Protein AF-A0A1V0ABY1-F1 (afdb_monomer)

Mean predicted aligned error: 10.03 Å

Structure (mmCIF, N/CA/C/O backbone):
data_AF-A0A1V0ABY1-F1
#
_entry.id   AF-A0A1V0ABY1-F1
#
loop_
_atom_site.group_PDB
_atom_site.id
_atom_site.type_symbol
_atom_site.label_atom_id
_atom_site.label_alt_id
_atom_site.label_comp_id
_atom_site.label_asym_id
_atom_site.label_entity_id
_atom_site.label_seq_id
_atom_site.pdbx_PDB_ins_code
_atom_site.Cartn_x
_atom_site.Cartn_y
_atom_site.Cartn_z
_atom_site.occupancy
_atom_site.B_iso_or_equiv
_atom_site.auth_seq_id
_atom_site.auth_comp_id
_atom_site.auth_asym_id
_atom_site.auth_atom_id
_atom_site.pdbx_PDB_model_num
ATOM 1 N N . MET A 1 1 ? -19.036 5.424 45.067 1.00 46.88 1 MET A N 1
ATOM 2 C CA . MET A 1 1 ? -17.657 5.219 44.565 1.00 46.88 1 MET A CA 1
ATOM 3 C C . MET A 1 1 ? -17.856 4.577 43.217 1.00 46.88 1 MET A C 1
ATOM 5 O O . MET A 1 1 ? -17.833 3.362 4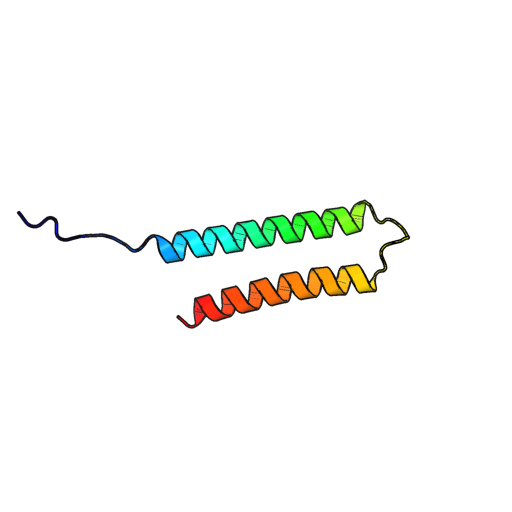3.106 1.00 46.88 1 MET A O 1
ATOM 9 N N . ASP A 1 2 ? -18.200 5.412 42.246 1.00 47.44 2 ASP A N 1
ATOM 10 C CA . ASP A 1 2 ? -18.795 4.996 40.979 1.00 47.44 2 ASP A CA 1
ATOM 11 C C . ASP A 1 2 ? -17.881 5.521 39.871 1.00 47.44 2 ASP A C 1
ATOM 13 O O . ASP A 1 2 ? -18.209 6.435 39.121 1.00 47.44 2 ASP A O 1
ATOM 17 N N . GLU A 1 3 ? -16.662 4.983 39.851 1.00 49.19 3 GLU A N 1
ATOM 18 C CA . GLU A 1 3 ? -15.684 5.154 38.772 1.00 49.19 3 GLU A CA 1
ATOM 19 C C . GLU A 1 3 ? -15.857 4.011 37.763 1.00 49.19 3 GLU A C 1
ATOM 21 O O . GLU A 1 3 ? -14.938 3.250 37.454 1.00 49.19 3 GLU A O 1
ATOM 26 N N . GLU A 1 4 ? -17.089 3.845 37.283 1.00 50.06 4 GLU A N 1
ATOM 27 C CA . GLU A 1 4 ? -17.461 2.802 36.337 1.00 50.06 4 GLU A CA 1
ATOM 28 C C . GLU A 1 4 ? -16.951 3.182 34.936 1.00 50.06 4 GLU A C 1
ATOM 30 O O . GLU A 1 4 ? -17.607 3.852 34.147 1.00 50.06 4 GLU A O 1
ATOM 35 N 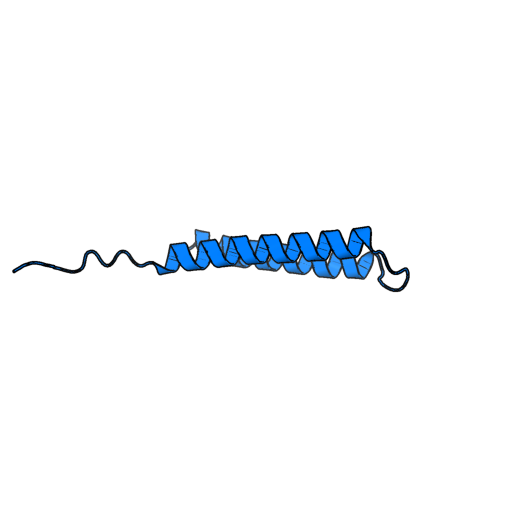N . GLN A 1 5 ? -15.689 2.821 34.685 1.00 49.31 5 GLN A N 1
ATOM 36 C CA . GLN A 1 5 ? -15.110 2.466 33.387 1.00 49.31 5 GLN A CA 1
ATOM 37 C C . GLN A 1 5 ? -15.651 3.234 32.165 1.00 49.31 5 GLN A C 1
ATOM 39 O O . GLN A 1 5 ? -16.220 2.656 31.240 1.00 49.31 5 GLN A O 1
ATOM 44 N N . ALA A 1 6 ? -15.296 4.514 32.049 1.00 49.88 6 ALA A N 1
ATOM 45 C CA . ALA A 1 6 ? -15.231 5.210 30.759 1.00 49.88 6 ALA A CA 1
ATOM 46 C C . ALA A 1 6 ? -14.028 4.714 29.917 1.00 49.88 6 ALA A C 1
ATOM 48 O O . ALA A 1 6 ? -13.235 5.493 29.389 1.00 49.88 6 ALA A O 1
ATOM 49 N N . GLY A 1 7 ? -13.855 3.393 29.816 1.00 50.38 7 GLY A N 1
ATOM 50 C CA . GLY A 1 7 ? -12.831 2.727 29.016 1.00 50.38 7 GLY A CA 1
ATOM 51 C C . GLY A 1 7 ? -13.215 2.731 27.541 1.00 50.38 7 GLY A C 1
ATOM 52 O O . GLY A 1 7 ? -13.484 1.677 26.968 1.00 50.38 7 GLY A O 1
ATOM 53 N N . GLY A 1 8 ? -13.275 3.919 26.931 1.00 56.94 8 GLY A N 1
ATOM 54 C CA . GLY A 1 8 ? -13.455 4.080 25.491 1.00 56.94 8 GLY A CA 1
ATOM 55 C C . GLY A 1 8 ? -12.393 3.259 24.768 1.00 56.94 8 GLY A C 1
ATOM 56 O O . GLY A 1 8 ? -11.200 3.533 24.878 1.00 56.94 8 GLY A O 1
ATOM 57 N N . THR A 1 9 ? -12.813 2.184 24.107 1.00 64.25 9 THR A N 1
ATOM 58 C CA . THR A 1 9 ? -11.905 1.183 23.552 1.00 64.25 9 THR A CA 1
ATOM 59 C C . THR A 1 9 ? -10.957 1.866 22.564 1.00 64.25 9 THR A C 1
ATOM 61 O O . THR A 1 9 ? -11.390 2.343 21.526 1.00 64.25 9 THR A O 1
ATOM 64 N N . ILE A 1 10 ? -9.660 1.929 22.877 1.00 73.06 10 ILE A N 1
ATOM 65 C CA . ILE A 1 10 ? -8.620 2.608 22.066 1.00 73.06 10 ILE A CA 1
ATOM 66 C C . ILE A 1 10 ? -8.364 1.852 20.741 1.00 73.06 10 ILE A C 1
ATOM 68 O O . ILE A 1 10 ? -7.744 2.348 19.802 1.00 73.06 10 ILE A O 1
ATOM 72 N N . TRP A 1 11 ? -8.881 0.629 20.643 1.00 78.19 11 TRP A N 1
ATOM 73 C CA . TRP A 1 11 ? -8.691 -0.307 19.540 1.00 78.19 11 TRP A CA 1
ATOM 74 C C . TRP A 1 11 ? -9.021 0.234 18.135 1.00 78.19 11 TRP A C 1
ATOM 76 O O . TRP A 1 11 ? -8.212 0.020 17.227 1.00 78.19 11 TRP A O 1
ATOM 86 N N . PRO A 1 12 ? -10.136 0.961 17.906 1.00 80.56 12 PRO A N 1
ATOM 87 C CA . PRO A 1 12 ? -10.443 1.526 16.596 1.00 80.56 12 PRO A CA 1
ATOM 88 C C . PRO A 1 12 ? -9.432 2.603 16.200 1.00 80.56 12 PRO A C 1
ATOM 90 O O . PRO A 1 12 ? -8.993 2.628 15.055 1.00 80.56 12 PRO A O 1
ATOM 93 N N . ALA A 1 13 ? -9.011 3.443 17.153 1.00 84.25 13 ALA A N 1
ATOM 94 C CA . ALA A 1 13 ? -8.024 4.491 16.915 1.00 84.25 13 ALA A CA 1
ATOM 95 C C . ALA A 1 13 ? -6.649 3.899 16.568 1.00 84.25 13 ALA A C 1
ATOM 97 O O . ALA A 1 13 ? -6.034 4.314 15.589 1.00 84.25 13 ALA A O 1
ATOM 98 N N . VAL A 1 14 ? -6.202 2.874 17.302 1.00 86.12 14 VAL A N 1
ATOM 99 C CA . VAL A 1 14 ? -4.934 2.174 17.025 1.00 86.12 14 VAL A CA 1
ATOM 100 C C . VAL A 1 14 ? -4.950 1.519 15.643 1.00 86.12 14 VAL A C 1
ATOM 102 O O . VAL A 1 14 ? -4.004 1.690 14.876 1.00 86.12 14 VAL A O 1
ATOM 105 N N . ARG A 1 15 ? -6.033 0.819 15.274 1.00 82.44 15 ARG A N 1
ATOM 106 C CA . ARG A 1 15 ? -6.168 0.228 13.929 1.00 82.44 15 ARG A CA 1
ATOM 107 C C . ARG A 1 15 ? -6.135 1.275 12.820 1.00 82.44 15 ARG A C 1
ATOM 109 O O . ARG A 1 15 ? -5.506 1.042 11.792 1.00 82.44 15 ARG A O 1
ATOM 116 N N . LEU A 1 16 ? -6.778 2.422 13.027 1.00 85.44 16 LEU A N 1
ATOM 117 C CA . LEU A 1 16 ? -6.795 3.512 12.052 1.00 85.44 16 LEU A CA 1
ATOM 118 C C . LEU A 1 16 ? -5.389 4.103 11.868 1.00 85.44 16 LEU A C 1
ATOM 120 O O . LEU A 1 16 ? -4.943 4.284 10.738 1.00 85.44 16 LEU A O 1
ATOM 124 N N . VAL A 1 17 ? -4.646 4.303 12.960 1.00 90.00 17 VAL A N 1
ATOM 125 C CA . VAL A 1 17 ? -3.237 4.723 12.904 1.00 90.00 17 VAL A CA 1
ATOM 126 C C . VAL A 1 17 ? -2.388 3.706 12.136 1.00 90.00 17 VAL A C 1
ATOM 128 O O . VAL A 1 17 ? -1.619 4.103 11.265 1.00 90.00 17 VAL A O 1
ATOM 131 N N . ILE A 1 18 ? -2.560 2.403 12.388 1.00 89.69 18 ILE A N 1
ATOM 132 C CA . ILE A 1 18 ? -1.838 1.344 11.662 1.00 89.69 18 ILE A CA 1
ATOM 133 C C . ILE A 1 18 ? -2.137 1.401 10.160 1.00 89.69 18 ILE A C 1
ATOM 135 O O . ILE A 1 18 ? -1.211 1.322 9.358 1.00 89.69 18 ILE A O 1
ATOM 139 N N . LEU A 1 19 ? -3.401 1.586 9.768 1.00 87.50 19 LEU A N 1
ATOM 140 C CA . LEU A 1 19 ? -3.796 1.728 8.362 1.00 87.50 19 LEU A CA 1
ATOM 141 C C . LEU A 1 19 ? -3.136 2.936 7.691 1.00 87.50 19 LEU A C 1
ATOM 143 O O . LEU A 1 19 ? -2.640 2.826 6.570 1.00 87.50 19 LEU A O 1
ATOM 147 N N . VAL A 1 20 ? -3.097 4.077 8.383 1.00 88.94 20 VAL A N 1
ATOM 148 C CA . VAL A 1 20 ? -2.448 5.296 7.879 1.00 88.94 20 VAL A CA 1
ATOM 149 C C . VAL A 1 20 ? -0.946 5.073 7.703 1.00 88.94 20 VAL A C 1
ATOM 151 O O . VAL A 1 20 ? -0.407 5.377 6.639 1.00 88.94 20 VAL A O 1
ATOM 154 N N . VAL A 1 21 ? -0.277 4.493 8.703 1.00 92.00 21 VAL A N 1
ATOM 155 C CA . VAL A 1 21 ? 1.160 4.186 8.640 1.00 92.00 21 VAL A CA 1
ATOM 156 C C . VAL A 1 21 ? 1.454 3.185 7.523 1.00 92.00 21 VAL A C 1
ATOM 158 O O . VAL A 1 21 ? 2.373 3.405 6.737 1.00 92.00 21 VAL A O 1
ATOM 161 N N . ALA A 1 22 ? 0.652 2.127 7.391 1.00 88.25 22 ALA A N 1
ATOM 162 C CA . ALA A 1 22 ? 0.796 1.144 6.321 1.00 88.25 22 ALA A CA 1
ATOM 163 C C . ALA A 1 22 ? 0.668 1.793 4.934 1.00 88.25 22 ALA A C 1
ATOM 165 O O . ALA A 1 22 ? 1.486 1.522 4.056 1.00 88.25 22 ALA A O 1
ATOM 166 N N . GLY A 1 23 ? -0.299 2.699 4.753 1.00 88.94 23 GLY A N 1
ATOM 167 C CA . GLY A 1 23 ? -0.457 3.480 3.52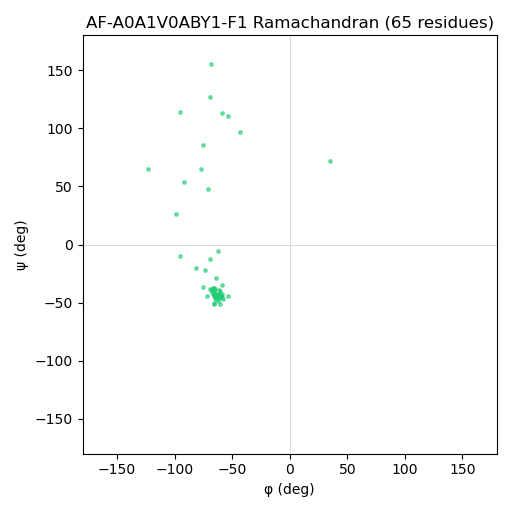5 1.00 88.94 23 GLY A CA 1
ATOM 168 C C . GLY A 1 23 ? 0.742 4.378 3.220 1.00 88.94 23 GLY A C 1
ATOM 169 O O . GLY A 1 23 ? 1.211 4.406 2.083 1.00 88.94 23 GLY A O 1
ATOM 170 N N . MET A 1 24 ? 1.284 5.064 4.231 1.00 91.69 24 MET A N 1
ATOM 171 C CA . MET A 1 24 ? 2.485 5.894 4.075 1.00 91.69 24 MET A CA 1
ATOM 172 C C . MET A 1 24 ? 3.708 5.066 3.673 1.00 91.69 24 MET A C 1
ATOM 174 O O . MET A 1 24 ? 4.426 5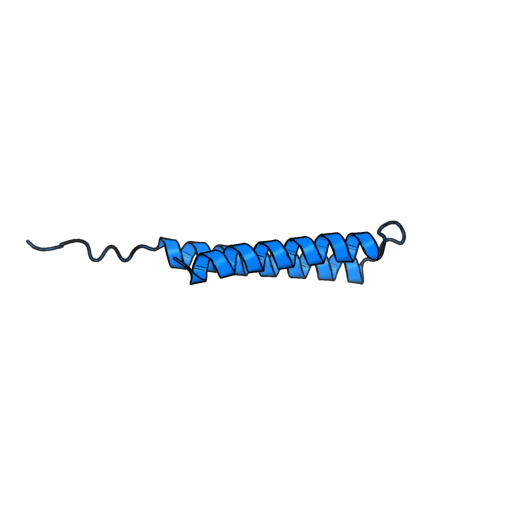.448 2.751 1.00 91.69 24 MET A O 1
ATOM 178 N N . VAL A 1 25 ? 3.931 3.919 4.324 1.00 90.62 25 VAL A N 1
ATOM 179 C CA . VAL A 1 25 ? 5.046 3.015 4.005 1.00 90.62 25 VAL A CA 1
ATOM 180 C C . VAL A 1 25 ? 4.918 2.491 2.575 1.00 90.62 25 VAL A C 1
ATOM 182 O O . VAL A 1 25 ? 5.873 2.595 1.808 1.00 90.62 25 VAL A O 1
ATOM 185 N N . LEU A 1 26 ? 3.737 2.000 2.185 1.00 88.38 26 LEU A N 1
ATOM 186 C CA . LEU A 1 26 ? 3.470 1.531 0.821 1.00 88.38 26 LEU A CA 1
ATOM 187 C C . LEU A 1 26 ? 3.716 2.621 -0.225 1.00 88.38 26 LEU A C 1
ATOM 189 O O . LEU A 1 26 ? 4.393 2.371 -1.221 1.00 88.38 26 LEU A O 1
ATOM 193 N N . GLY A 1 27 ? 3.209 3.833 0.014 1.00 87.56 27 GLY A N 1
ATOM 194 C CA . GLY A 1 27 ? 3.415 4.972 -0.877 1.00 87.56 27 GLY A CA 1
ATOM 195 C C . GLY A 1 27 ? 4.891 5.338 -1.024 1.00 87.56 27 GLY A C 1
ATOM 196 O O . GLY A 1 27 ? 5.359 5.563 -2.138 1.00 87.56 27 GLY A O 1
ATOM 197 N N . ASN A 1 28 ? 5.643 5.333 0.077 1.00 88.94 28 ASN A N 1
ATOM 198 C CA . ASN A 1 28 ? 7.066 5.657 0.063 1.00 88.94 28 ASN A CA 1
ATOM 199 C C . ASN A 1 28 ? 7.900 4.589 -0.665 1.00 88.94 28 ASN A C 1
ATOM 201 O O . ASN A 1 28 ? 8.808 4.922 -1.427 1.00 88.94 28 ASN A O 1
ATOM 205 N N . VAL A 1 29 ? 7.565 3.307 -0.486 1.00 85.44 29 VAL A N 1
ATOM 206 C CA . VAL A 1 29 ? 8.210 2.203 -1.213 1.00 85.44 29 VAL A CA 1
ATOM 207 C C . VAL A 1 29 ? 7.909 2.301 -2.708 1.00 85.44 29 VAL A C 1
ATOM 209 O O . VAL A 1 29 ? 8.833 2.235 -3.513 1.00 85.44 29 VAL A O 1
ATOM 212 N N . LEU A 1 30 ? 6.651 2.534 -3.092 1.00 83.56 30 LEU A N 1
ATOM 213 C CA . LEU A 1 30 ? 6.270 2.722 -4.495 1.00 83.56 30 LEU A CA 1
ATOM 214 C C . LEU A 1 30 ? 6.986 3.911 -5.136 1.00 83.56 30 LEU A C 1
ATOM 216 O O . LEU A 1 30 ? 7.508 3.786 -6.241 1.00 83.56 30 LEU A O 1
ATOM 220 N N . LEU A 1 31 ? 7.040 5.047 -4.440 1.00 85.31 31 LEU A N 1
ATOM 221 C CA . LEU A 1 31 ? 7.746 6.235 -4.912 1.00 85.31 31 LEU A CA 1
ATOM 222 C C . LEU A 1 31 ? 9.236 5.948 -5.116 1.00 85.31 31 LEU A C 1
ATOM 224 O O . LEU A 1 31 ? 9.793 6.320 -6.147 1.00 85.31 31 LEU A O 1
ATOM 228 N N . THR A 1 32 ? 9.853 5.246 -4.163 1.00 84.69 32 THR A N 1
ATOM 229 C CA . THR A 1 32 ? 11.258 4.833 -4.248 1.00 84.69 32 THR A CA 1
ATOM 230 C C . THR A 1 32 ? 11.477 3.944 -5.468 1.00 84.69 32 THR A C 1
ATOM 232 O O . THR A 1 32 ? 12.309 4.278 -6.298 1.00 84.69 32 THR A O 1
ATOM 235 N N . LEU A 1 33 ? 10.668 2.895 -5.654 1.00 79.81 33 LEU A N 1
ATOM 236 C CA . LEU A 1 33 ? 10.757 1.989 -6.808 1.00 79.81 33 LEU A CA 1
ATOM 237 C C . LEU A 1 33 ? 10.587 2.707 -8.157 1.00 79.81 33 LEU A C 1
ATOM 239 O O . LEU A 1 33 ? 11.217 2.332 -9.144 1.00 79.81 33 LEU A O 1
ATOM 243 N N . VAL A 1 34 ? 9.746 3.745 -8.215 1.00 79.56 34 VAL A N 1
ATOM 244 C CA . VAL A 1 34 ? 9.581 4.574 -9.418 1.00 79.56 34 VAL A CA 1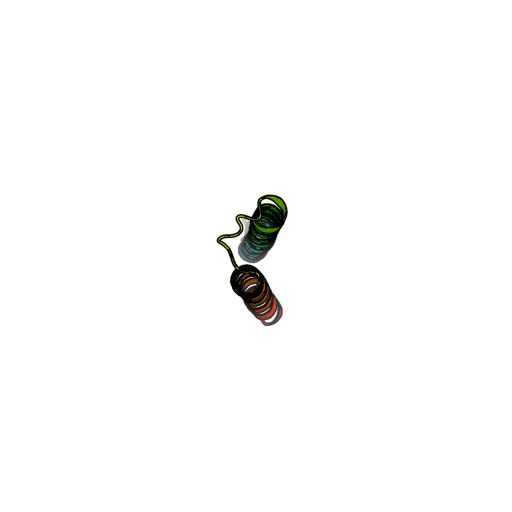
ATOM 245 C C . VAL A 1 34 ? 10.805 5.460 -9.660 1.00 79.56 34 VAL A C 1
ATOM 247 O O . VAL A 1 34 ? 11.256 5.570 -10.799 1.00 79.56 34 VAL A O 1
ATOM 250 N N . MET A 1 35 ? 11.338 6.098 -8.614 1.00 82.00 35 MET A N 1
ATOM 251 C CA . MET A 1 35 ? 12.459 7.038 -8.725 1.00 82.00 35 MET A CA 1
ATOM 252 C C . MET A 1 35 ? 13.808 6.351 -8.934 1.00 82.00 35 MET A C 1
ATOM 254 O O . MET A 1 35 ? 14.644 6.866 -9.670 1.00 82.00 35 MET A O 1
ATOM 258 N N . THR A 1 36 ? 14.026 5.196 -8.313 1.00 77.69 36 THR A N 1
ATOM 259 C CA . THR A 1 36 ? 15.286 4.448 -8.381 1.00 77.69 36 THR A CA 1
ATOM 260 C C . THR A 1 36 ? 15.213 3.314 -9.388 1.00 77.69 36 THR A C 1
ATOM 262 O O . THR A 1 36 ? 15.901 2.322 -9.185 1.00 77.69 36 THR A O 1
ATOM 265 N N . ARG A 1 37 ? 14.351 3.426 -10.415 1.00 65.19 37 ARG A N 1
ATOM 266 C CA . ARG A 1 37 ? 14.030 2.352 -11.365 1.00 65.19 37 ARG A CA 1
ATOM 267 C C . ARG A 1 37 ? 15.284 1.599 -11.813 1.00 65.19 37 ARG A C 1
ATOM 269 O O . ARG A 1 37 ? 15.972 2.007 -12.749 1.00 65.19 37 ARG A O 1
ATOM 276 N N . ASP A 1 38 ? 15.538 0.476 -11.155 1.00 61.41 38 ASP A N 1
ATOM 277 C CA . ASP A 1 38 ? 16.466 -0.521 -11.640 1.00 61.41 38 ASP A CA 1
ATOM 278 C C . ASP A 1 38 ? 15.809 -1.138 -12.877 1.00 61.41 38 ASP A C 1
ATOM 280 O O . ASP A 1 38 ? 14.666 -1.594 -12.791 1.00 61.41 38 ASP A O 1
ATOM 284 N N . PRO A 1 39 ? 16.484 -1.188 -14.037 1.00 59.41 39 PRO A N 1
ATOM 285 C CA . PRO A 1 39 ? 15.930 -1.801 -15.246 1.00 59.41 39 PRO A CA 1
ATOM 286 C C . PRO A 1 39 ? 15.650 -3.308 -15.088 1.00 59.41 39 PRO A C 1
ATOM 288 O O . PRO A 1 39 ? 15.094 -3.918 -15.997 1.00 59.41 39 PRO A O 1
ATOM 291 N N . ALA A 1 40 ? 16.031 -3.902 -13.951 1.00 63.66 40 ALA A N 1
ATOM 292 C CA . ALA A 1 40 ? 15.732 -5.277 -13.575 1.00 63.66 40 ALA A CA 1
ATOM 293 C C . ALA A 1 40 ? 14.323 -5.473 -12.980 1.00 63.66 40 ALA A C 1
ATOM 295 O O . ALA A 1 40 ? 13.844 -6.600 -13.002 1.00 63.66 40 ALA A O 1
ATOM 296 N N . LEU A 1 41 ? 13.665 -4.417 -12.477 1.00 65.12 41 LEU A N 1
ATOM 297 C CA . LEU A 1 41 ? 12.287 -4.480 -11.977 1.00 65.12 41 LEU A CA 1
ATOM 298 C C . LEU A 1 41 ? 11.313 -4.057 -13.079 1.00 65.12 41 LEU A C 1
ATOM 300 O O . LEU A 1 41 ? 11.303 -2.906 -13.533 1.00 65.12 41 LEU A O 1
ATOM 304 N N . GLY A 1 42 ? 10.501 -5.010 -13.524 1.00 76.00 42 GLY A N 1
ATOM 305 C CA . GLY A 1 42 ? 9.534 -4.804 -14.592 1.00 76.00 42 GLY A CA 1
ATOM 306 C C . GLY A 1 42 ? 8.387 -3.874 -14.179 1.00 76.00 42 GLY A C 1
ATOM 307 O O . GLY A 1 42 ? 8.055 -3.696 -13.004 1.00 76.00 42 GLY A O 1
ATOM 308 N N . LEU A 1 43 ? 7.754 -3.231 -15.166 1.00 79.12 43 LEU A N 1
ATOM 309 C CA . LEU A 1 43 ? 6.587 -2.367 -14.930 1.00 79.12 43 LEU A CA 1
ATOM 310 C C . LEU A 1 43 ? 5.393 -3.183 -14.390 1.00 79.12 43 LEU A C 1
ATOM 312 O O . LEU A 1 43 ? 4.581 -2.671 -13.622 1.00 79.12 43 LEU A O 1
ATOM 316 N N . ASP A 1 44 ? 5.326 -4.460 -14.752 1.00 81.94 44 ASP A N 1
ATOM 317 C CA . ASP A 1 44 ? 4.392 -5.464 -14.249 1.00 81.94 44 ASP A CA 1
ATOM 318 C C . ASP A 1 44 ? 4.573 -5.756 -12.754 1.00 81.94 44 ASP A C 1
ATOM 320 O O . ASP A 1 44 ? 3.581 -5.791 -12.026 1.00 81.94 44 ASP A O 1
ATOM 324 N N . GLU A 1 45 ? 5.807 -5.878 -12.266 1.00 79.69 45 GLU A N 1
ATOM 325 C CA . GLU A 1 45 ? 6.100 -6.098 -10.843 1.00 79.69 45 GLU A CA 1
ATOM 326 C C . GLU A 1 45 ? 5.706 -4.888 -9.989 1.00 79.69 45 GLU A C 1
ATOM 328 O O . GLU A 1 45 ? 5.120 -5.044 -8.915 1.00 79.69 45 GLU A O 1
ATOM 333 N N . LEU A 1 46 ? 5.941 -3.671 -10.491 1.00 81.12 46 LEU A N 1
ATOM 334 C CA . LEU A 1 46 ? 5.507 -2.438 -9.828 1.00 81.12 46 LEU A CA 1
ATOM 335 C C . LEU A 1 46 ? 3.975 -2.371 -9.716 1.00 81.12 46 LEU A C 1
ATOM 337 O O . LEU A 1 46 ? 3.441 -2.005 -8.666 1.00 81.12 46 LEU A O 1
ATOM 341 N N . ILE A 1 47 ? 3.263 -2.732 -10.789 1.00 82.19 47 ILE A N 1
ATOM 342 C CA . ILE A 1 47 ? 1.796 -2.771 -10.799 1.00 82.19 47 ILE A CA 1
ATOM 343 C C . ILE A 1 47 ? 1.280 -3.874 -9.872 1.00 82.19 47 ILE A C 1
ATOM 345 O O . ILE A 1 47 ? 0.324 -3.638 -9.135 1.00 82.19 47 ILE A O 1
ATOM 349 N N . ALA A 1 48 ? 1.906 -5.052 -9.863 1.00 84.56 48 ALA A N 1
ATOM 350 C CA . ALA A 1 48 ? 1.527 -6.152 -8.983 1.00 84.56 48 ALA A CA 1
ATOM 351 C C . ALA A 1 48 ? 1.731 -5.787 -7.503 1.00 84.56 48 ALA A C 1
ATOM 353 O O . ALA A 1 48 ? 0.830 -5.987 -6.686 1.00 84.56 48 ALA A O 1
ATOM 354 N N . PHE A 1 49 ? 2.874 -5.183 -7.166 1.00 83.50 49 PHE A N 1
ATOM 355 C CA . PHE A 1 49 ? 3.182 -4.730 -5.811 1.00 83.50 49 PHE A CA 1
ATOM 356 C C . PHE A 1 49 ? 2.250 -3.596 -5.362 1.00 83.50 49 PHE A C 1
ATOM 358 O O . PHE A 1 49 ? 1.613 -3.686 -4.310 1.00 83.50 49 PHE A O 1
ATOM 365 N N . GLY A 1 50 ? 2.111 -2.545 -6.177 1.00 83.44 50 GLY A N 1
ATOM 366 C CA . GLY A 1 50 ? 1.248 -1.408 -5.860 1.00 83.44 50 GLY A CA 1
ATOM 367 C C . GLY A 1 50 ? -0.229 -1.781 -5.809 1.00 83.44 50 GLY A C 1
ATOM 368 O O . GLY A 1 50 ? -0.935 -1.392 -4.880 1.00 83.44 50 GLY A O 1
ATOM 369 N N . GLY A 1 51 ? -0.685 -2.595 -6.759 1.00 85.69 51 GLY A N 1
ATOM 370 C CA . GLY A 1 51 ? -2.045 -3.121 -6.798 1.00 85.69 51 GLY A CA 1
ATOM 371 C C . GLY A 1 51 ? -2.362 -3.992 -5.585 1.00 85.69 51 GLY A C 1
ATOM 372 O O . GLY A 1 51 ? -3.401 -3.794 -4.956 1.00 85.69 51 GLY A O 1
ATOM 373 N N . GLY A 1 52 ? -1.453 -4.896 -5.203 1.00 87.19 52 GLY A N 1
ATOM 374 C CA . GLY A 1 52 ? -1.596 -5.734 -4.011 1.00 87.19 52 GLY A CA 1
ATOM 375 C C . GLY A 1 52 ? -1.660 -4.918 -2.718 1.00 87.19 52 GLY A C 1
ATOM 376 O O . GLY A 1 52 ? -2.537 -5.149 -1.885 1.00 87.19 52 GLY A O 1
ATOM 377 N N . GLY A 1 53 ? -0.793 -3.911 -2.578 1.00 84.88 53 GLY A N 1
ATOM 378 C CA . GLY A 1 53 ? -0.799 -3.007 -1.427 1.00 84.88 53 GLY A CA 1
ATOM 379 C C . GLY A 1 53 ? -2.088 -2.189 -1.305 1.00 84.88 53 GLY A C 1
ATOM 380 O O . GLY A 1 53 ? -2.678 -2.115 -0.226 1.00 84.88 53 GLY A O 1
ATOM 381 N N . ILE A 1 54 ? -2.570 -1.624 -2.416 1.00 86.44 54 ILE A N 1
ATOM 382 C CA . ILE A 1 54 ? -3.825 -0.860 -2.452 1.00 86.44 54 ILE A CA 1
ATOM 383 C C . ILE A 1 54 ? -5.024 -1.766 -2.150 1.00 86.44 54 ILE A C 1
ATOM 385 O O . ILE A 1 54 ? -5.876 -1.393 -1.346 1.00 86.44 54 ILE A O 1
ATOM 389 N N . LEU A 1 55 ? -5.090 -2.966 -2.737 1.00 87.25 55 LEU A N 1
ATOM 390 C CA . LEU A 1 55 ? -6.152 -3.935 -2.451 1.00 87.25 55 LEU A CA 1
ATOM 391 C C . LEU A 1 55 ? -6.164 -4.349 -0.978 1.00 87.25 55 LEU A C 1
ATOM 393 O O . LEU A 1 55 ? -7.233 -4.371 -0.373 1.00 87.25 55 LEU A O 1
ATOM 397 N N . GLY A 1 56 ? -4.999 -4.618 -0.384 1.00 85.12 56 GLY A N 1
ATOM 398 C CA . GLY A 1 56 ? -4.885 -4.941 1.040 1.00 85.12 56 GLY A CA 1
ATOM 399 C C . GLY A 1 56 ? -5.414 -3.821 1.939 1.00 85.12 56 GLY A C 1
ATOM 400 O O . GLY A 1 56 ? -6.213 -4.078 2.841 1.00 85.12 56 GLY A O 1
ATOM 401 N N . LEU A 1 57 ? -5.050 -2.567 1.644 1.00 84.81 57 LEU A N 1
ATOM 4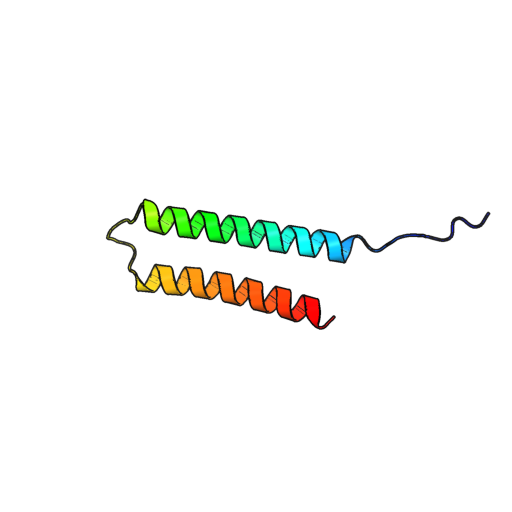02 C CA . LEU A 1 57 ? -5.555 -1.393 2.364 1.00 84.81 57 LEU A CA 1
ATOM 403 C C . LEU A 1 57 ? -7.069 -1.219 2.198 1.00 84.81 57 LEU A C 1
ATOM 405 O O . LEU A 1 57 ? -7.768 -0.973 3.178 1.00 84.81 57 LEU A O 1
ATOM 409 N N . LEU A 1 58 ? -7.590 -1.366 0.977 1.00 84.81 58 LEU A N 1
ATOM 410 C CA . LEU A 1 58 ? -9.021 -1.240 0.693 1.00 84.81 58 LEU A CA 1
ATOM 411 C C . LEU A 1 58 ? -9.846 -2.346 1.355 1.00 84.81 58 LEU A C 1
ATOM 413 O O . LEU A 1 58 ? -10.950 -2.074 1.826 1.00 84.81 58 LEU A O 1
ATOM 417 N N . VAL A 1 59 ? -9.329 -3.575 1.415 1.00 87.38 59 VAL A N 1
ATOM 418 C CA . VAL A 1 59 ? -9.983 -4.689 2.111 1.00 87.38 59 VAL A CA 1
ATOM 419 C C . VAL A 1 59 ? -10.029 -4.420 3.610 1.00 87.38 59 VAL A C 1
ATOM 421 O O . VAL A 1 59 ? -11.110 -4.478 4.191 1.00 87.38 59 VAL A O 1
ATOM 424 N N . GLU A 1 60 ? -8.908 -4.056 4.234 1.00 80.75 60 GLU A N 1
ATOM 425 C CA . GLU A 1 60 ? -8.863 -3.794 5.677 1.00 80.75 60 GLU A CA 1
ATOM 426 C C . GLU A 1 60 ? -9.723 -2.569 6.053 1.00 80.75 60 GLU A C 1
ATOM 428 O O . GLU A 1 60 ? -10.465 -2.600 7.038 1.00 80.75 60 GLU A O 1
ATOM 433 N N . PHE A 1 61 ? -9.736 -1.525 5.216 1.00 79.81 61 PHE A N 1
ATOM 434 C CA . PHE A 1 61 ? -10.609 -0.358 5.384 1.00 79.81 61 PHE A CA 1
ATOM 435 C C . PHE A 1 61 ? -12.096 -0.683 5.144 1.00 79.81 61 PHE A C 1
ATOM 437 O O . PHE A 1 61 ? -12.979 -0.207 5.859 1.00 79.81 61 PHE A O 1
ATOM 444 N N . GLY A 1 62 ? -12.407 -1.528 4.159 1.00 80.56 62 GLY A N 1
ATOM 445 C CA . GLY A 1 62 ? -13.766 -1.999 3.890 1.00 80.56 62 GLY A CA 1
ATOM 446 C C . GLY A 1 62 ? -14.312 -2.889 5.011 1.00 80.56 62 GLY A C 1
ATOM 447 O O . GLY A 1 62 ? -15.484 -2.778 5.372 1.00 80.56 62 GLY A O 1
ATOM 448 N N . VAL A 1 63 ? -13.457 -3.726 5.604 1.00 75.69 63 VAL A N 1
ATOM 449 C CA . VAL A 1 63 ? -13.761 -4.505 6.812 1.00 75.69 63 VAL A CA 1
ATOM 450 C C . VAL A 1 63 ? -13.964 -3.581 8.015 1.00 75.69 63 VAL A C 1
ATOM 452 O O . VAL A 1 63 ? -14.887 -3.816 8.793 1.00 75.69 63 VAL A O 1
ATOM 455 N N . PHE A 1 64 ? -13.175 -2.508 8.141 1.00 68.25 64 PHE A N 1
ATOM 456 C CA . PHE A 1 64 ? -13.351 -1.486 9.180 1.00 68.25 64 PHE A CA 1
ATOM 457 C C . PHE A 1 64 ? -14.708 -0.778 9.084 1.00 68.25 64 PHE A C 1
ATOM 459 O O . PHE A 1 64 ? -15.334 -0.536 10.103 1.00 68.25 64 PHE A O 1
ATOM 466 N N . ARG A 1 65 ? -15.203 -0.490 7.874 1.00 66.94 65 ARG A N 1
ATOM 46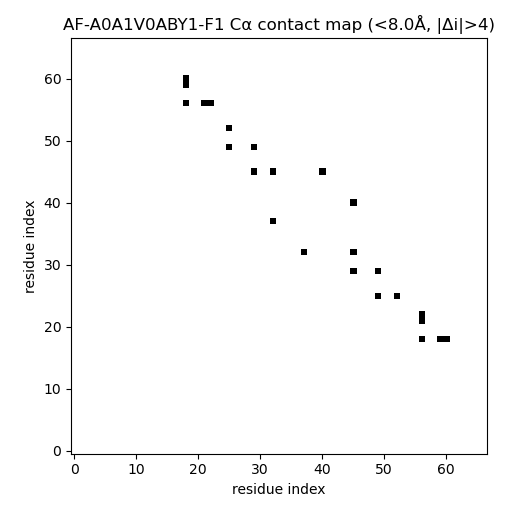7 C CA . ARG A 1 65 ? -16.500 0.184 7.680 1.00 66.94 65 ARG A CA 1
ATOM 468 C C . ARG A 1 65 ? -17.719 -0.704 7.965 1.00 66.94 65 ARG A C 1
ATOM 470 O O . ARG A 1 65 ? -18.815 -0.183 8.148 1.00 66.94 65 ARG A O 1
ATOM 477 N N . ARG A 1 66 ? -17.564 -2.031 7.912 1.00 65.75 66 ARG A N 1
ATOM 478 C CA . ARG A 1 66 ? -18.668 -2.994 8.087 1.00 65.75 66 ARG A CA 1
ATOM 479 C C . ARG A 1 66 ? -18.813 -3.526 9.517 1.00 65.75 66 ARG A C 1
ATOM 481 O O . ARG A 1 66 ? -19.793 -4.221 9.772 1.00 65.75 66 ARG A O 1
ATOM 488 N N . ARG A 1 67 ? -17.852 -3.261 10.402 1.00 55.69 67 ARG A N 1
ATOM 489 C CA . ARG A 1 67 ? -17.922 -3.586 11.834 1.00 55.69 67 ARG A CA 1
ATOM 490 C C . ARG A 1 67 ? -18.198 -2.330 12.641 1.00 55.69 67 ARG A C 1
ATOM 492 O O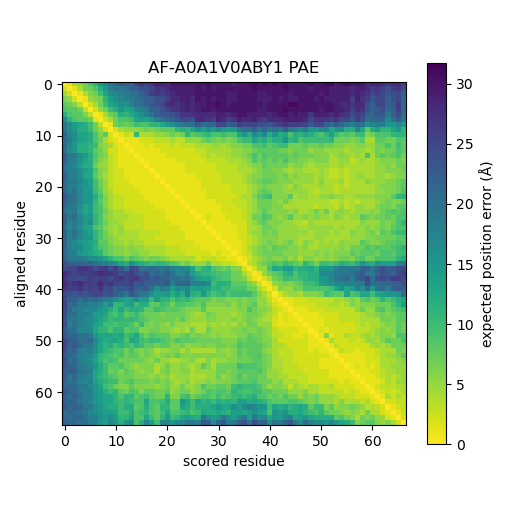 . ARG A 1 67 ? -18.848 -2.487 13.692 1.00 55.69 67 ARG A O 1
#

Foldseek 3Di:
DCPPDPPPPCVLVVLVVVLVVLVVVLVVVLVCCVVVVDVPQDPVNSCVSNVVSVVVSCVSVVVSVVD

Second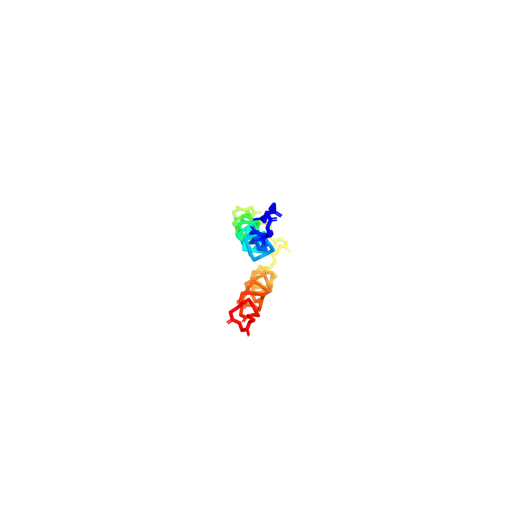ary structure (DSSP, 8-state):
---------SHHHHHHHHHHHHHHHHHHHHHHHHHT--TTS-HHHHHHHHHHHHHHHHHHHHHHHH-

pLDDT: mean 76.99, std 12.94, range [46.88, 92.0]

Radius of gyration: 18.17 Å; Cα contacts (8 Å, |Δi|>4): 12; chains: 1; bounding box: 35×13×60 Å

Solvent-accessible surface area (backbone atoms only — not comparable to full-atom values): 4068 Å² total; per-residue (Å²): 140,83,85,78,71,86,70,72,73,60,62,66,60,53,52,50,51,51,52,53,52,52,50,51,52,52,50,52,52,52,51,45,55,65,74,64,58,51,92,85,62,50,74,66,56,53,48,51,51,53,50,51,53,51,50,52,51,50,49,56,51,52,52,58,74,74,107

Sequence (67 aa):
MDEEQAGGTIWPAVRLVILVVAGMVLGNVLLTLVMTRDPALGLDELIAFGGGGILGLLVEFGVFRRR

Organism: NCBI:txid1909395